Protein AF-A0A0F9GA98-F1 (afdb_monomer_lite)

pLDDT: mean 78.98, std 13.8, range [43.38, 93.31]

Secondary structure (DSSP, 8-state):
-----HHHHHHHHHHS-SEEEHHHHHHHTT--TT-HHHHHHHHHHHHTTSEEEEETTEEEE-PPPPPP----TT---PPPP----TT-------

Organism: NCBI:txid412755

Radius of gyration: 28.39 Å; chains: 1; bounding box: 69×46×65 Å

Structure (mmCIF, N/CA/C/O backbone):
data_AF-A0A0F9GA98-F1
#
_entry.id   AF-A0A0F9GA98-F1
#
loop_
_atom_site.group_PDB
_atom_site.id
_atom_site.type_symbol
_atom_site.label_atom_id
_atom_site.label_alt_id
_atom_site.label_comp_id
_atom_site.label_asym_id
_atom_site.label_entity_id
_atom_site.label_seq_id
_atom_site.pdbx_PDB_ins_code
_atom_site.Cartn_x
_atom_site.Cartn_y
_atom_site.Cartn_z
_atom_site.occupancy
_atom_site.B_iso_or_equiv
_atom_site.auth_seq_id
_atom_site.auth_comp_id
_atom_site.auth_asym_id
_atom_site.auth_atom_id
_atom_site.pdbx_PDB_model_num
ATOM 1 N N . MET A 1 1 ? -14.500 13.243 14.868 1.00 48.69 1 MET A N 1
ATOM 2 C CA . MET A 1 1 ? -13.326 12.370 14.654 1.00 48.69 1 MET A CA 1
ATOM 3 C C . MET A 1 1 ? -12.747 12.730 13.302 1.00 48.69 1 MET A C 1
ATOM 5 O O . MET A 1 1 ? -13.520 12.784 12.356 1.00 48.69 1 MET A O 1
ATOM 9 N N . ALA A 1 2 ? -11.463 13.082 13.221 1.00 56.03 2 ALA A N 1
ATOM 10 C CA . ALA A 1 2 ? -10.853 13.473 11.952 1.00 56.03 2 ALA A CA 1
ATOM 11 C C . ALA A 1 2 ? -10.908 12.296 10.967 1.00 56.03 2 ALA A C 1
ATOM 13 O O . ALA A 1 2 ? -10.539 11.172 11.310 1.00 56.03 2 ALA A O 1
ATOM 14 N N . GLU A 1 3 ? -11.431 12.540 9.770 1.00 70.75 3 GLU A N 1
ATOM 15 C CA . GLU A 1 3 ? -11.526 11.520 8.734 1.00 70.75 3 GLU A CA 1
ATOM 16 C C . GLU A 1 3 ? -10.123 11.169 8.235 1.00 70.75 3 GLU A C 1
ATOM 18 O O . GLU A 1 3 ? -9.354 12.034 7.820 1.00 70.75 3 GLU A O 1
ATOM 23 N N . LEU A 1 4 ? -9.785 9.881 8.277 1.00 80.81 4 LEU A N 1
ATOM 24 C CA . LEU A 1 4 ? -8.527 9.369 7.745 1.00 80.81 4 LEU A CA 1
ATOM 25 C C . LEU A 1 4 ? -8.491 9.609 6.231 1.00 80.81 4 LEU A C 1
ATOM 27 O O . LEU A 1 4 ? -9.214 8.948 5.478 1.00 80.81 4 LEU A O 1
ATOM 31 N N . THR A 1 5 ? -7.668 10.555 5.781 1.00 85.69 5 THR A N 1
ATOM 32 C CA . THR A 1 5 ? -7.577 10.881 4.355 1.00 85.69 5 THR A CA 1
ATOM 33 C C . THR A 1 5 ? -6.609 9.951 3.636 1.00 85.69 5 THR A C 1
ATOM 35 O O . THR A 1 5 ? -5.606 9.490 4.181 1.00 85.69 5 THR A O 1
ATOM 38 N N . ARG A 1 6 ? -6.883 9.693 2.355 1.00 85.44 6 ARG A N 1
ATOM 39 C CA . ARG A 1 6 ? -6.014 8.864 1.512 1.00 85.44 6 ARG A CA 1
ATOM 40 C C . ARG A 1 6 ? -4.586 9.420 1.414 1.00 85.44 6 ARG A C 1
ATOM 42 O O . ARG A 1 6 ? -3.643 8.639 1.415 1.00 85.44 6 ARG A O 1
ATOM 49 N N . ARG A 1 7 ? -4.432 10.748 1.337 1.00 87.50 7 ARG A N 1
ATOM 50 C CA . ARG A 1 7 ? -3.121 11.416 1.231 1.00 87.50 7 ARG A CA 1
ATOM 51 C C . ARG A 1 7 ? -2.241 11.134 2.441 1.00 87.50 7 ARG A C 1
ATOM 53 O O . ARG A 1 7 ? -1.099 10.739 2.273 1.00 87.50 7 ARG A O 1
ATOM 60 N N . GLN A 1 8 ? -2.819 11.226 3.632 1.00 89.62 8 GLN A N 1
ATOM 61 C CA . GLN A 1 8 ? -2.117 10.963 4.882 1.00 89.62 8 GLN A CA 1
ATOM 62 C C . GLN A 1 8 ? -1.584 9.522 4.957 1.00 89.62 8 GLN A C 1
ATOM 64 O O . GLN A 1 8 ? -0.464 9.287 5.395 1.00 89.62 8 GLN A O 1
ATOM 69 N N . ILE A 1 9 ? -2.353 8.551 4.453 1.00 88.25 9 ILE A N 1
ATOM 70 C CA . ILE A 1 9 ? -1.904 7.154 4.367 1.00 88.25 9 ILE A CA 1
ATOM 71 C C . ILE A 1 9 ? -0.752 7.008 3.372 1.00 88.25 9 ILE A C 1
ATOM 73 O O . ILE A 1 9 ? 0.166 6.239 3.630 1.00 88.25 9 ILE A O 1
ATOM 77 N N . GLU A 1 10 ? -0.782 7.720 2.244 1.00 87.94 10 GLU A N 1
ATOM 78 C CA . GLU A 1 10 ? 0.319 7.704 1.273 1.00 87.94 10 GLU A CA 1
ATOM 79 C C . GLU A 1 10 ? 1.600 8.336 1.854 1.00 87.94 10 GLU A C 1
ATOM 81 O O . GLU A 1 10 ? 2.666 7.746 1.700 1.00 87.94 10 GLU A O 1
ATOM 86 N N . GLU A 1 11 ? 1.500 9.435 2.608 1.00 90.44 11 GLU A N 1
ATOM 87 C CA . GLU A 1 11 ? 2.637 10.060 3.313 1.00 90.44 11 GLU A CA 1
ATOM 88 C C . GLU A 1 11 ? 3.253 9.124 4.364 1.00 90.44 11 GLU A C 1
ATOM 90 O O . GLU A 1 11 ? 4.466 8.919 4.407 1.00 90.44 11 GLU A O 1
ATOM 95 N N . TRP A 1 12 ? 2.421 8.488 5.192 1.00 90.00 12 TRP A N 1
ATOM 96 C CA . TRP A 1 12 ? 2.890 7.485 6.151 1.00 90.00 12 TRP A CA 1
ATOM 97 C C . TRP A 1 12 ? 3.495 6.274 5.467 1.00 90.00 12 TRP A C 1
ATOM 99 O O . TRP A 1 12 ? 4.502 5.732 5.924 1.00 90.00 12 TRP A O 1
ATOM 109 N N . LEU A 1 13 ? 2.902 5.860 4.347 1.00 88.25 13 LEU A N 1
ATOM 110 C CA . LEU A 1 13 ? 3.483 4.815 3.540 1.00 88.25 13 LEU A CA 1
ATOM 111 C C . LEU A 1 13 ? 4.859 5.230 3.072 1.00 88.25 13 LEU A C 1
ATOM 113 O O . LEU A 1 13 ? 5.715 4.388 3.189 1.00 88.25 13 LEU A O 1
ATOM 117 N N . GLU A 1 14 ? 5.146 6.445 2.614 1.00 86.12 14 GLU A N 1
ATOM 118 C CA . GLU A 1 14 ? 6.507 6.812 2.188 1.00 86.12 14 GLU A CA 1
ATOM 119 C C . GLU A 1 14 ? 7.569 6.595 3.277 1.00 86.12 14 GLU A C 1
ATOM 121 O O . GLU A 1 14 ? 8.638 6.057 2.973 1.00 86.12 14 GLU A O 1
ATOM 126 N N . LEU A 1 15 ? 7.233 6.880 4.538 1.00 87.56 15 LEU A N 1
ATOM 127 C CA . LEU A 1 15 ? 8.125 6.738 5.697 1.00 87.56 15 LEU A CA 1
ATOM 128 C C . LEU A 1 15 ? 8.365 5.286 6.147 1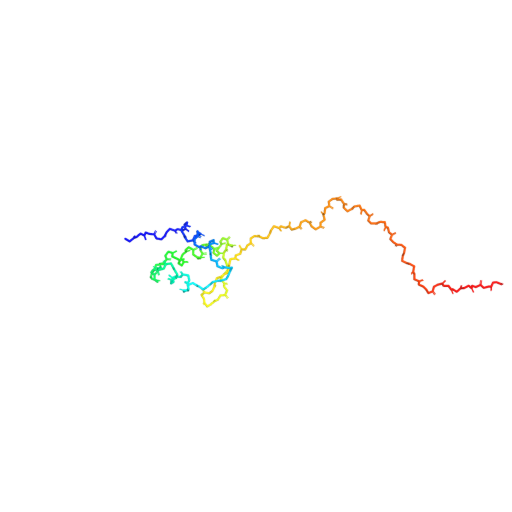.00 87.56 15 LEU A C 1
ATOM 130 O O . LEU A 1 15 ? 9.327 5.020 6.866 1.00 87.56 15 LEU A O 1
ATOM 134 N N . GLU A 1 16 ? 7.506 4.345 5.752 1.00 87.94 16 GLU A N 1
ATOM 135 C CA . GLU A 1 16 ? 7.576 2.970 6.258 1.00 87.94 16 GLU A CA 1
ATOM 136 C C . GLU A 1 16 ? 8.662 2.111 5.577 1.00 87.94 16 GLU A C 1
ATOM 138 O O . GLU A 1 16 ? 9.253 2.470 4.556 1.00 87.94 16 GLU A O 1
ATOM 143 N N . GLU A 1 17 ? 8.911 0.911 6.092 1.00 84.25 17 GLU A N 1
ATOM 144 C CA . GLU A 1 17 ? 9.796 -0.058 5.442 1.00 84.25 17 GLU A CA 1
ATOM 145 C C . GLU A 1 17 ? 9.214 -0.577 4.112 1.00 84.25 17 GLU A C 1
ATOM 147 O O . GLU A 1 17 ? 8.046 -0.361 3.766 1.00 84.25 17 GLU A O 1
ATOM 152 N N . THR A 1 18 ? 10.036 -1.263 3.309 1.00 86.81 18 THR A N 1
ATOM 153 C CA . THR A 1 18 ? 9.564 -1.874 2.054 1.00 86.81 18 THR A CA 1
ATOM 154 C C . THR A 1 18 ? 8.521 -2.958 2.284 1.00 86.81 18 THR A C 1
ATOM 156 O O . THR A 1 18 ? 7.669 -3.154 1.420 1.00 86.81 18 THR A O 1
ATOM 159 N N . GLU A 1 19 ? 8.574 -3.646 3.422 1.00 91.00 19 GLU A N 1
ATOM 160 C CA . GLU A 1 19 ? 7.621 -4.674 3.831 1.00 91.00 19 GLU A CA 1
ATOM 161 C C . GLU A 1 19 ? 7.135 -4.366 5.242 1.00 91.00 19 GLU A C 1
ATOM 163 O O . GLU A 1 19 ? 7.933 -4.082 6.125 1.00 91.00 19 GLU A O 1
ATOM 168 N N . PHE A 1 20 ? 5.825 -4.404 5.457 1.00 91.75 20 PHE A N 1
ATOM 169 C CA . PHE A 1 20 ? 5.240 -4.088 6.753 1.00 91.75 20 PHE A CA 1
ATOM 170 C C . PHE A 1 20 ? 3.933 -4.856 6.963 1.00 91.75 20 PHE A C 1
ATOM 172 O O . PHE A 1 20 ? 3.250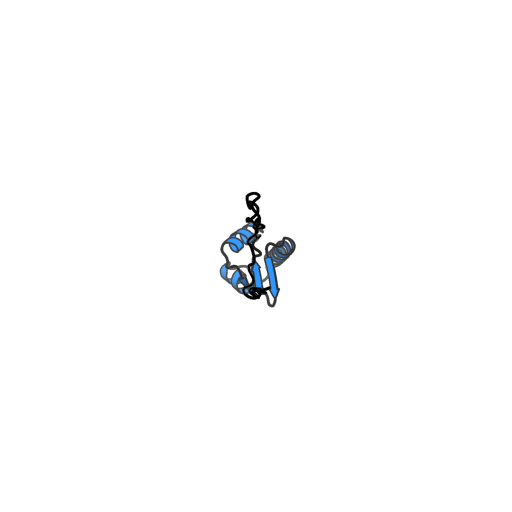 -5.266 6.017 1.00 91.75 20 PHE A O 1
ATOM 179 N N . ALA A 1 21 ? 3.577 -5.060 8.229 1.00 91.44 21 ALA A N 1
ATOM 180 C CA . ALA A 1 21 ? 2.308 -5.659 8.619 1.00 91.44 21 ALA A CA 1
ATOM 181 C C . ALA A 1 21 ? 1.267 -4.564 8.874 1.00 91.44 21 ALA A C 1
ATOM 183 O O . ALA A 1 21 ? 1.573 -3.554 9.511 1.00 91.44 21 ALA A O 1
ATOM 184 N N . ILE A 1 22 ? 0.026 -4.779 8.430 1.00 89.88 22 ILE A N 1
ATOM 185 C CA . ILE A 1 22 ? -1.065 -3.813 8.625 1.00 89.88 22 ILE A CA 1
ATOM 186 C C . ILE A 1 22 ? -1.345 -3.540 10.105 1.00 89.88 22 ILE A C 1
ATOM 188 O O . ILE A 1 22 ? -1.654 -2.409 10.461 1.00 89.88 22 ILE A O 1
ATOM 192 N N . ASP A 1 23 ? -1.166 -4.537 10.973 1.00 89.19 23 ASP A N 1
ATOM 193 C CA . ASP A 1 23 ? -1.376 -4.383 12.414 1.00 89.19 23 ASP A CA 1
ATOM 194 C C . ASP A 1 23 ? -0.303 -3.497 13.053 1.00 89.19 23 ASP A C 1
ATOM 196 O O . ASP A 1 23 ? -0.623 -2.633 13.867 1.00 89.19 23 ASP A O 1
ATOM 200 N N . LYS A 1 24 ? 0.964 -3.653 12.636 1.00 89.81 24 LYS A N 1
ATOM 201 C CA . LYS A 1 24 ? 2.064 -2.778 13.073 1.00 89.81 24 LYS A CA 1
ATOM 202 C C . LYS A 1 24 ? 1.853 -1.348 12.587 1.00 89.81 24 LYS A C 1
ATOM 204 O O . LYS A 1 24 ? 2.011 -0.418 13.367 1.00 89.81 24 LYS A O 1
ATOM 209 N N . PHE A 1 25 ? 1.445 -1.187 11.329 1.00 90.94 25 PHE A N 1
ATOM 210 C CA . PHE A 1 25 ? 1.118 0.118 10.757 1.00 90.94 25 PHE A CA 1
ATOM 211 C C . PHE A 1 25 ? -0.023 0.787 11.533 1.00 90.94 25 PHE A C 1
ATOM 213 O O . PHE A 1 25 ? 0.087 1.934 11.950 1.00 90.94 25 PHE A O 1
ATOM 220 N N . ARG A 1 26 ? -1.099 0.041 11.804 1.00 89.88 26 ARG A N 1
ATOM 221 C CA . ARG A 1 26 ? -2.248 0.522 12.572 1.00 89.88 26 ARG A CA 1
ATOM 222 C C . ARG A 1 26 ? -1.851 0.981 13.976 1.00 89.88 26 ARG A C 1
ATOM 224 O O . ARG A 1 26 ? -2.284 2.048 14.393 1.00 89.88 26 ARG A O 1
ATOM 231 N N . LEU A 1 27 ? -1.040 0.189 14.682 1.00 89.94 27 LEU A N 1
ATOM 232 C CA . LEU A 1 27 ? -0.551 0.517 16.025 1.00 89.94 27 LEU A CA 1
ATOM 233 C C . LEU A 1 27 ? 0.349 1.756 16.023 1.00 89.94 27 LEU A C 1
ATOM 235 O O . LEU A 1 27 ? 0.184 2.624 16.869 1.00 89.94 27 LEU A O 1
ATOM 239 N N . LYS A 1 28 ? 1.264 1.857 15.055 1.00 89.88 28 LYS A N 1
ATOM 240 C CA . LYS A 1 28 ? 2.221 2.965 14.944 1.00 89.88 28 LYS A CA 1
ATOM 241 C C . LYS A 1 28 ? 1.547 4.324 14.743 1.00 89.88 28 LYS A C 1
ATOM 243 O O . LYS A 1 28 ? 2.041 5.323 15.249 1.00 89.88 28 LYS A O 1
ATOM 248 N N . TYR A 1 29 ? 0.439 4.349 14.007 1.00 88.31 29 TYR A N 1
ATOM 249 C CA . TYR A 1 29 ? -0.306 5.569 13.685 1.00 88.31 29 TYR A CA 1
ATOM 250 C C . TYR A 1 29 ? -1.616 5.706 14.476 1.00 88.31 29 TYR A C 1
ATOM 252 O O . TYR A 1 29 ? -2.468 6.504 14.097 1.00 88.31 29 TYR A O 1
ATOM 260 N N . GLU A 1 30 ? -1.794 4.904 15.534 1.00 87.81 30 GLU A N 1
ATOM 261 C CA . GLU A 1 30 ? -2.968 4.924 16.423 1.00 87.81 30 GLU A CA 1
ATOM 262 C C . GLU A 1 30 ? -4.313 4.900 15.668 1.00 87.81 30 GLU A C 1
ATOM 264 O O . GLU A 1 30 ? -5.298 5.544 16.033 1.00 87.81 30 GLU A O 1
ATOM 269 N N . ILE A 1 31 ? -4.367 4.140 14.571 1.00 86.44 31 ILE A N 1
ATOM 270 C CA . ILE A 1 31 ? -5.544 4.088 13.703 1.00 86.44 31 ILE A CA 1
ATOM 271 C C . ILE A 1 31 ? -6.581 3.153 14.327 1.00 86.44 31 ILE A C 1
ATOM 273 O O . ILE A 1 31 ? -6.287 2.004 14.660 1.00 86.44 31 ILE A O 1
ATOM 277 N N . ASN A 1 32 ? -7.829 3.615 14.423 1.00 85.19 32 ASN A N 1
ATOM 278 C CA . ASN A 1 32 ? -8.924 2.789 14.926 1.00 85.19 32 ASN A CA 1
ATOM 279 C C . ASN A 1 32 ? -9.088 1.509 14.060 1.00 85.19 32 ASN A C 1
ATOM 281 O O . ASN A 1 32 ? -9.230 1.627 12.837 1.00 85.19 32 ASN A O 1
ATOM 285 N N . PRO A 1 33 ? -9.089 0.295 14.650 1.00 80.81 33 PRO A N 1
ATOM 286 C CA . PRO A 1 33 ? -9.305 -0.969 13.934 1.00 80.81 33 PRO A CA 1
ATOM 287 C C . PRO A 1 33 ? -10.613 -1.041 13.143 1.00 80.81 33 PRO A C 1
ATOM 289 O O . PRO A 1 33 ? -10.654 -1.710 12.113 1.00 80.81 33 PRO A O 1
ATOM 292 N N . GLU A 1 34 ? -11.658 -0.340 13.578 1.00 82.38 34 GLU A N 1
ATOM 293 C CA . GLU A 1 34 ? -12.956 -0.313 12.892 1.00 82.38 34 GLU A CA 1
ATOM 294 C C . G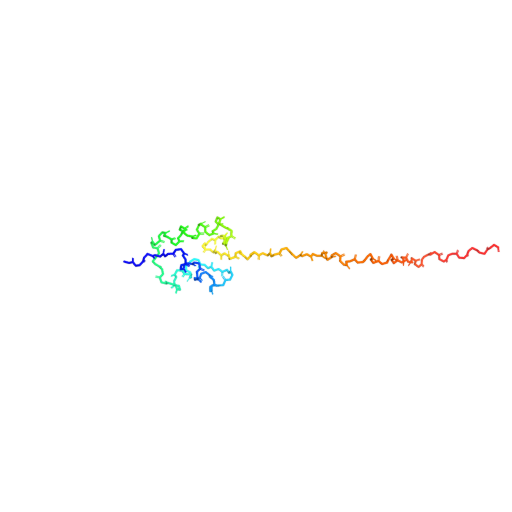LU A 1 34 ? -12.974 0.639 11.690 1.00 82.38 34 GLU A C 1
ATOM 296 O O . GLU A 1 34 ? -13.944 0.696 10.930 1.00 82.38 34 GLU A O 1
ATOM 301 N N . ASN A 1 35 ? -11.889 1.389 11.473 1.00 83.00 35 ASN A N 1
ATOM 302 C CA . ASN A 1 35 ? -11.816 2.348 10.389 1.00 83.00 35 ASN A CA 1
ATOM 303 C C . ASN A 1 35 ? -11.681 1.648 9.028 1.00 83.00 35 ASN A C 1
ATOM 305 O O . ASN A 1 35 ? -10.587 1.358 8.531 1.00 83.00 35 ASN A O 1
ATOM 309 N N . SER A 1 36 ? -12.825 1.430 8.379 1.00 82.12 36 SER A N 1
ATOM 310 C CA . SER A 1 36 ? -12.902 0.815 7.052 1.00 82.12 36 SER A CA 1
ATOM 311 C C . SER A 1 36 ? -12.156 1.598 5.959 1.00 82.12 36 SER A C 1
ATOM 313 O O . SER A 1 36 ? -11.766 1.001 4.950 1.00 82.12 36 SER A O 1
ATOM 315 N N . ASN A 1 37 ? -11.887 2.898 6.151 1.00 86.94 37 ASN A N 1
ATOM 316 C CA . ASN A 1 37 ? -11.160 3.705 5.166 1.00 86.94 37 ASN A CA 1
ATOM 317 C C . ASN A 1 37 ? -9.708 3.247 4.998 1.00 86.94 37 ASN A C 1
ATOM 319 O O . ASN A 1 37 ? -9.207 3.263 3.873 1.00 86.94 37 ASN A O 1
ATOM 323 N N . LEU A 1 38 ? -9.050 2.763 6.058 1.00 87.31 38 LEU A N 1
ATOM 324 C CA . LEU A 1 38 ? -7.704 2.187 5.954 1.00 87.31 38 LEU A CA 1
ATOM 325 C C . LEU A 1 38 ? -7.707 0.991 4.993 1.00 87.31 38 LEU A C 1
ATOM 327 O O . LEU A 1 38 ? -6.951 0.934 4.028 1.00 87.31 38 LEU A O 1
ATOM 331 N N . TYR A 1 39 ? -8.617 0.044 5.205 1.00 88.00 39 TYR A N 1
ATOM 332 C CA . TYR A 1 39 ? -8.694 -1.155 4.373 1.00 88.00 39 TYR A CA 1
ATOM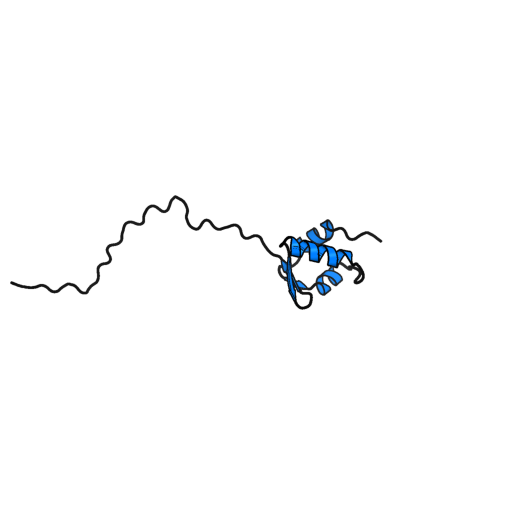 333 C C . TYR A 1 39 ? -9.112 -0.831 2.929 1.00 88.00 39 TYR A C 1
ATOM 335 O O . TYR A 1 39 ? -8.581 -1.413 1.980 1.00 88.00 39 TYR A O 1
ATOM 343 N N . ARG A 1 40 ? -10.022 0.135 2.735 1.00 89.94 40 ARG A N 1
ATOM 344 C CA . ARG A 1 40 ? -10.431 0.615 1.401 1.00 89.94 40 ARG A CA 1
ATOM 345 C C . ARG A 1 40 ? -9.275 1.259 0.640 1.00 89.94 40 ARG A C 1
ATOM 347 O O . ARG A 1 40 ? -9.062 0.936 -0.529 1.00 89.94 40 ARG A O 1
ATOM 354 N N . THR A 1 41 ? -8.514 2.132 1.292 1.00 90.31 41 THR A N 1
ATOM 355 C CA . THR A 1 41 ? -7.361 2.806 0.676 1.00 90.31 41 THR A CA 1
ATOM 356 C C . THR A 1 41 ? -6.246 1.817 0.357 1.00 90.31 41 THR A C 1
ATOM 358 O O . THR A 1 41 ? -5.755 1.822 -0.768 1.00 90.31 41 THR A O 1
ATOM 361 N N . PHE A 1 42 ? -5.930 0.877 1.251 1.00 90.25 42 PHE A N 1
ATOM 362 C CA . PHE A 1 42 ? -4.968 -0.197 0.977 1.00 90.25 42 PHE A CA 1
ATOM 363 C C . PHE A 1 42 ? -5.371 -1.059 -0.224 1.00 90.25 42 PHE A C 1
ATOM 365 O O . PHE A 1 42 ? -4.537 -1.358 -1.082 1.00 90.25 42 PHE A O 1
ATOM 372 N N . ASN A 1 43 ? -6.653 -1.415 -0.335 1.00 90.94 43 ASN A N 1
ATOM 373 C CA . ASN A 1 43 ? -7.164 -2.131 -1.503 1.00 90.94 43 ASN A CA 1
ATOM 374 C C . ASN A 1 43 ? -7.024 -1.302 -2.791 1.00 90.94 43 ASN A C 1
ATOM 376 O O . ASN A 1 43 ? -6.645 -1.851 -3.826 1.00 90.94 43 ASN A O 1
ATOM 380 N N . SER A 1 44 ? -7.279 0.010 -2.736 1.00 92.12 44 SER A N 1
ATOM 381 C CA . SER A 1 44 ? -7.053 0.918 -3.873 1.00 92.12 44 SER A CA 1
ATOM 382 C C . SER A 1 44 ? -5.578 0.966 -4.275 1.00 92.12 44 SER A C 1
ATOM 384 O O . SER A 1 44 ? -5.251 0.808 -5.447 1.00 92.12 44 SER A O 1
ATOM 386 N N . LEU A 1 45 ? -4.671 1.098 -3.307 1.00 90.75 45 LEU A N 1
ATOM 387 C CA . LEU A 1 45 ? -3.224 1.136 -3.539 1.00 90.75 45 LEU A CA 1
ATOM 388 C C . LEU A 1 45 ? -2.682 -0.186 -4.100 1.00 90.75 45 LEU A C 1
ATOM 390 O O . LEU A 1 45 ? -1.736 -0.186 -4.893 1.00 90.75 45 LEU A O 1
ATOM 394 N N . CYS A 1 46 ? -3.298 -1.312 -3.732 1.00 91.19 46 CYS A N 1
ATOM 395 C CA . CYS A 1 46 ? -3.000 -2.607 -4.339 1.00 91.19 46 CYS A CA 1
ATOM 396 C C . CYS A 1 46 ? -3.445 -2.666 -5.807 1.00 91.19 46 CYS A C 1
ATOM 398 O O . CYS A 1 46 ? -2.691 -3.145 -6.654 1.00 91.19 46 CYS A O 1
ATOM 400 N N . LYS A 1 47 ? -4.635 -2.140 -6.136 1.00 90.81 47 LYS A N 1
ATOM 401 C CA . LYS A 1 47 ? -5.113 -2.040 -7.529 1.00 90.81 47 LYS A CA 1
ATOM 402 C C . LYS A 1 47 ? -4.210 -1.146 -8.380 1.00 90.81 47 LYS A C 1
ATOM 404 O O . LYS A 1 47 ? -3.913 -1.484 -9.520 1.00 90.81 47 LYS A O 1
ATOM 409 N N . GLU A 1 48 ? -3.716 -0.055 -7.804 1.00 90.38 48 GLU A N 1
ATOM 410 C CA . GLU A 1 48 ? -2.780 0.875 -8.450 1.00 90.38 48 GLU A CA 1
ATOM 411 C C . GLU A 1 48 ? -1.346 0.337 -8.568 1.00 90.38 48 GLU A C 1
ATOM 413 O O . GLU A 1 48 ? -0.471 1.029 -9.085 1.00 90.38 48 GLU A O 1
ATOM 418 N N . ARG A 1 49 ? -1.082 -0.891 -8.100 1.00 88.31 49 ARG A N 1
ATOM 419 C CA . ARG A 1 49 ? 0.254 -1.507 -8.085 1.00 88.31 49 ARG A CA 1
ATOM 420 C C . ARG A 1 49 ? 1.301 -0.661 -7.347 1.00 88.31 49 ARG A C 1
ATOM 422 O O . ARG A 1 49 ? 2.481 -0.742 -7.670 1.00 88.31 49 ARG A O 1
ATOM 429 N N . LYS A 1 50 ? 0.883 0.119 -6.344 1.00 88.44 50 LYS A N 1
ATOM 430 C CA . LYS A 1 50 ? 1.783 0.773 -5.376 1.00 88.44 50 LYS A CA 1
ATOM 431 C C . LYS A 1 50 ? 2.116 -0.168 -4.214 1.00 88.44 50 LYS A C 1
ATOM 433 O O . LYS A 1 50 ? 3.230 -0.153 -3.695 1.00 88.44 50 LYS A O 1
ATOM 438 N N . LEU A 1 51 ? 1.164 -1.022 -3.836 1.00 91.69 51 LEU A N 1
ATOM 439 C CA . LEU A 1 51 ? 1.323 -2.048 -2.807 1.00 91.69 51 LEU A CA 1
ATOM 440 C C . LEU A 1 51 ? 1.050 -3.444 -3.375 1.00 91.69 51 LEU A C 1
ATOM 442 O O . LEU A 1 51 ? 0.235 -3.625 -4.276 1.00 91.69 51 LEU A O 1
ATOM 446 N N . ARG A 1 52 ? 1.709 -4.453 -2.811 1.00 91.44 52 ARG A N 1
ATOM 447 C CA . ARG A 1 52 ? 1.446 -5.872 -3.047 1.00 91.44 52 ARG A CA 1
ATOM 448 C C . ARG A 1 52 ? 1.050 -6.527 -1.735 1.00 91.44 52 ARG A C 1
ATOM 450 O O . ARG A 1 52 ? 1.792 -6.447 -0.760 1.00 91.44 52 ARG A O 1
ATOM 457 N N . ARG A 1 53 ? -0.090 -7.214 -1.716 1.00 92.12 53 ARG A N 1
ATOM 458 C CA . ARG A 1 53 ? -0.493 -8.047 -0.579 1.00 92.12 53 ARG A CA 1
ATOM 459 C C . ARG A 1 53 ? 0.293 -9.358 -0.617 1.00 92.12 53 ARG A C 1
ATOM 461 O O . ARG A 1 53 ? 0.230 -10.074 -1.613 1.00 92.12 53 ARG A O 1
ATOM 468 N N . MET A 1 54 ? 1.030 -9.652 0.451 1.00 88.50 54 MET A N 1
ATOM 469 C CA . MET A 1 54 ? 1.870 -10.854 0.564 1.00 88.50 54 MET A CA 1
ATOM 470 C C . MET A 1 54 ? 1.130 -12.018 1.245 1.00 88.50 54 MET A C 1
ATOM 472 O O . MET A 1 54 ? 1.405 -13.176 0.955 1.00 88.50 54 MET A O 1
ATOM 476 N N . GLY A 1 55 ? 0.152 -11.720 2.109 1.00 86.25 55 GLY A N 1
ATOM 477 C CA . GLY A 1 55 ? -0.614 -12.710 2.883 1.00 86.25 55 GLY A CA 1
ATOM 478 C C . GLY A 1 55 ? -0.573 -12.409 4.383 1.00 86.25 55 GLY A C 1
ATOM 479 O O . GLY A 1 55 ? 0.254 -11.621 4.822 1.00 86.25 55 GLY A O 1
ATOM 480 N N . ARG A 1 56 ? -1.494 -12.975 5.179 1.00 86.56 56 ARG A N 1
ATOM 481 C CA . ARG A 1 56 ? -1.545 -12.799 6.654 1.00 86.56 56 ARG A CA 1
ATOM 482 C C . ARG A 1 56 ? -1.468 -11.335 7.145 1.00 86.56 56 ARG A C 1
ATOM 484 O O . ARG A 1 56 ? -0.875 -11.060 8.176 1.00 86.56 56 ARG A O 1
ATOM 491 N N . GLY A 1 57 ? -2.015 -10.388 6.378 1.00 87.06 57 GLY A N 1
ATOM 492 C CA . GLY A 1 57 ? -1.974 -8.956 6.721 1.00 87.06 57 GLY A CA 1
ATOM 493 C C . GLY A 1 57 ? -0.669 -8.228 6.367 1.00 87.06 57 GLY A C 1
ATOM 494 O O . GLY A 1 57 ? -0.523 -7.058 6.711 1.00 87.06 57 GLY A O 1
ATOM 495 N N . TRP A 1 58 ? 0.254 -8.875 5.653 1.00 91.25 58 TRP A N 1
ATOM 496 C CA . TRP A 1 58 ? 1.498 -8.265 5.185 1.00 91.25 58 TRP A CA 1
ATOM 497 C C . TRP A 1 58 ? 1.341 -7.589 3.827 1.00 91.25 58 TRP A C 1
ATOM 499 O O . TRP A 1 58 ? 0.709 -8.125 2.904 1.00 91.25 58 TRP A O 1
ATOM 509 N N . TYR A 1 59 ? 1.981 -6.430 3.707 1.00 93.31 59 TYR A N 1
ATOM 510 C CA . TYR A 1 59 ? 2.037 -5.615 2.505 1.00 93.31 59 TYR A CA 1
ATOM 511 C C . TYR A 1 59 ? 3.483 -5.280 2.159 1.00 93.31 59 TYR A C 1
ATOM 513 O O . TYR A 1 59 ? 4.334 -5.107 3.029 1.00 93.31 59 TYR A O 1
ATOM 521 N N . ARG A 1 60 ? 3.748 -5.179 0.859 1.00 91.56 60 ARG A N 1
ATOM 522 C CA . ARG A 1 60 ? 5.038 -4.781 0.305 1.00 91.56 60 ARG A CA 1
ATOM 523 C C . ARG A 1 60 ? 4.862 -3.606 -0.638 1.00 91.56 60 ARG A C 1
ATOM 525 O O . ARG A 1 60 ? 3.981 -3.635 -1.495 1.00 91.56 60 ARG A O 1
ATOM 532 N N . LYS A 1 61 ? 5.724 -2.601 -0.536 1.00 91.06 61 LYS A N 1
ATOM 533 C CA . LYS A 1 61 ? 5.783 -1.495 -1.493 1.00 91.06 61 LYS A CA 1
ATOM 534 C C . LYS A 1 61 ? 6.366 -1.962 -2.816 1.00 91.06 61 LYS A C 1
ATOM 536 O O . LYS A 1 61 ? 7.439 -2.565 -2.866 1.00 91.06 61 LYS A O 1
ATOM 541 N N . ILE A 1 62 ? 5.664 -1.653 -3.896 1.00 88.19 62 ILE A N 1
ATOM 542 C CA . ILE A 1 62 ? 6.149 -1.870 -5.251 1.00 88.19 62 ILE A CA 1
ATOM 543 C C . ILE A 1 62 ? 6.890 -0.59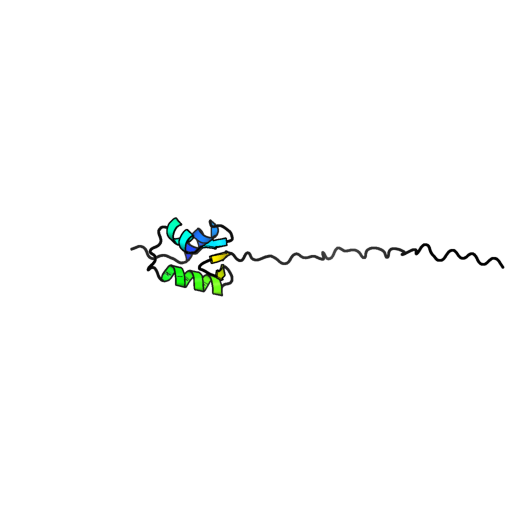9 -5.661 1.00 88.19 62 ILE A C 1
ATOM 545 O O . ILE A 1 62 ? 6.283 0.451 -5.861 1.00 88.19 62 ILE A O 1
ATOM 549 N N . ARG A 1 63 ? 8.216 -0.688 -5.784 1.00 82.56 63 ARG A N 1
ATOM 550 C CA . ARG A 1 63 ? 9.012 0.367 -6.417 1.00 82.56 63 ARG A CA 1
ATOM 551 C C . ARG A 1 63 ? 8.937 0.178 -7.927 1.00 82.56 63 ARG A C 1
ATOM 553 O O . ARG A 1 63 ? 9.157 -0.932 -8.414 1.00 82.56 63 ARG A O 1
ATOM 560 N N . LYS A 1 64 ? 8.621 1.244 -8.665 1.00 76.88 64 LYS A N 1
ATOM 561 C CA . LYS A 1 64 ? 8.813 1.238 -10.117 1.00 76.88 64 LYS A CA 1
ATOM 562 C C . LYS A 1 64 ? 10.310 1.104 -10.376 1.00 76.88 64 LYS A C 1
ATOM 564 O O . LYS A 1 64 ? 11.097 1.869 -9.830 1.00 76.88 64 LYS A O 1
ATOM 569 N N . VAL A 1 65 ? 10.683 0.092 -11.148 1.00 75.81 65 VAL A N 1
ATOM 570 C CA . VAL A 1 65 ? 12.043 -0.058 -11.658 1.00 75.81 65 VAL A CA 1
ATOM 571 C C . VAL A 1 65 ? 12.029 0.535 -13.053 1.00 75.81 65 VAL A C 1
ATOM 573 O O . VAL A 1 65 ? 11.273 0.063 -13.906 1.00 75.81 65 VAL A O 1
ATOM 576 N N . ASP A 1 66 ? 12.821 1.579 -13.268 1.00 76.50 66 ASP A N 1
ATOM 577 C CA . ASP A 1 66 ? 13.006 2.112 -14.609 1.00 76.50 66 ASP A CA 1
ATOM 578 C C . ASP A 1 66 ? 13.760 1.084 -15.461 1.00 76.50 66 ASP A C 1
ATOM 580 O O . ASP A 1 66 ? 14.698 0.440 -14.975 1.00 76.50 66 ASP A O 1
ATOM 584 N N . PRO A 1 67 ? 13.359 0.881 -16.726 1.00 74.12 67 PRO A N 1
ATOM 585 C CA . PRO A 1 67 ? 14.059 -0.037 -17.605 1.00 74.12 67 PRO A CA 1
ATOM 586 C C . PRO A 1 67 ? 15.498 0.447 -17.801 1.00 74.12 67 PRO A C 1
ATOM 588 O O . PRO A 1 67 ? 15.747 1.510 -18.372 1.00 74.12 67 PRO A O 1
ATOM 591 N N . VAL A 1 68 ? 16.456 -0.358 -17.345 1.00 73.62 68 VAL A N 1
ATOM 592 C CA . VAL A 1 68 ? 17.875 -0.119 -17.609 1.00 73.62 68 VAL A CA 1
ATOM 593 C C . VAL A 1 68 ? 18.101 -0.301 -19.107 1.00 73.62 68 VAL A C 1
ATOM 595 O O . VAL A 1 68 ? 17.883 -1.384 -19.653 1.00 73.62 68 VAL A O 1
ATOM 598 N N . LYS A 1 69 ? 18.540 0.754 -19.797 1.00 70.31 69 LYS A N 1
ATOM 599 C CA . LYS A 1 69 ? 19.008 0.638 -21.182 1.00 70.31 69 LYS A CA 1
ATOM 600 C C . LYS A 1 69 ? 20.329 -0.135 -21.178 1.00 70.31 69 LYS A C 1
ATOM 602 O O . LYS A 1 69 ? 21.381 0.425 -20.914 1.00 70.31 69 LYS A O 1
ATOM 607 N N . VAL A 1 70 ? 20.269 -1.439 -21.449 1.00 62.84 70 VAL A N 1
ATOM 608 C CA . VAL A 1 70 ? 21.449 -2.334 -21.469 1.00 62.84 70 VAL A CA 1
ATOM 609 C C . VAL A 1 70 ? 22.338 -2.098 -22.703 1.00 62.84 70 VAL A C 1
ATOM 611 O O . VAL A 1 70 ? 23.519 -2.456 -22.722 1.00 62.84 70 VAL A O 1
ATOM 614 N N . PHE A 1 71 ? 21.783 -1.461 -23.733 1.00 62.91 71 PHE A N 1
ATOM 615 C CA . PHE A 1 71 ? 22.476 -1.138 -24.972 1.00 62.91 71 PHE A CA 1
ATOM 616 C C . PHE A 1 71 ? 22.404 0.366 -25.211 1.00 62.91 71 PHE A C 1
ATOM 618 O O . PHE A 1 71 ? 21.401 0.881 -25.707 1.00 62.91 71 PHE A O 1
ATOM 625 N N . ASP A 1 72 ? 23.474 1.073 -24.863 1.00 55.28 72 ASP A N 1
ATOM 626 C CA . ASP A 1 72 ? 23.718 2.376 -25.464 1.00 55.28 72 ASP A CA 1
ATOM 627 C C . ASP A 1 72 ? 23.975 2.198 -26.962 1.00 55.28 72 ASP A C 1
ATOM 629 O O . ASP A 1 72 ? 24.618 1.235 -27.394 1.00 55.28 72 ASP A O 1
ATOM 633 N N . LYS A 1 73 ? 23.509 3.163 -27.762 1.00 58.25 73 LYS A N 1
ATOM 634 C CA . LYS A 1 73 ? 23.764 3.242 -29.214 1.00 58.25 73 LYS A CA 1
ATOM 635 C C . LYS A 1 73 ? 25.265 3.280 -29.564 1.00 58.25 73 LYS A C 1
ATOM 637 O O . LYS A 1 73 ? 25.607 3.174 -30.734 1.00 58.25 73 LYS A O 1
ATOM 642 N N . GLY A 1 74 ? 26.135 3.435 -28.563 1.00 56.16 74 GLY A N 1
ATOM 643 C CA . GLY A 1 74 ? 27.590 3.498 -28.676 1.00 56.16 74 GLY A CA 1
ATOM 644 C C . GLY A 1 74 ? 28.328 2.170 -28.495 1.00 56.16 74 GLY A C 1
ATOM 645 O O . GLY A 1 74 ? 29.545 2.197 -28.348 1.00 56.16 74 GLY A O 1
ATOM 646 N N . ARG A 1 75 ? 27.663 1.000 -28.503 1.00 54.22 75 ARG A N 1
ATOM 647 C CA . ARG A 1 75 ? 28.399 -0.258 -28.730 1.00 54.22 75 ARG A CA 1
ATOM 648 C C . ARG A 1 75 ? 28.838 -0.311 -30.189 1.00 54.22 75 ARG A C 1
ATOM 650 O O . ARG A 1 75 ? 28.206 -0.956 -31.024 1.00 54.22 75 ARG A O 1
ATOM 657 N N . GLU A 1 76 ? 29.937 0.383 -30.465 1.00 60.28 76 GLU A N 1
ATOM 658 C CA . GLU A 1 76 ? 30.818 0.079 -31.580 1.00 60.28 76 GLU A CA 1
ATOM 659 C C . GLU A 1 76 ? 30.974 -1.436 -31.640 1.00 60.28 76 GLU A C 1
ATOM 661 O O . GLU A 1 76 ? 31.197 -2.103 -30.621 1.00 60.28 76 GLU A O 1
ATOM 666 N N . ARG A 1 77 ? 30.745 -1.984 -32.834 1.00 63.12 77 ARG A N 1
ATOM 667 C CA . ARG A 1 77 ? 30.965 -3.392 -33.142 1.00 63.12 77 ARG A CA 1
ATOM 668 C C . ARG A 1 77 ? 32.309 -3.775 -32.533 1.00 63.12 77 ARG A C 1
ATOM 670 O O . ARG A 1 77 ? 33.338 -3.310 -33.017 1.00 63.12 77 ARG A O 1
ATOM 677 N N . ARG A 1 78 ? 32.306 -4.581 -31.462 1.00 62.44 78 ARG A N 1
ATOM 678 C CA . ARG A 1 78 ? 33.548 -5.193 -30.984 1.00 62.44 78 ARG A CA 1
ATOM 679 C C . ARG A 1 78 ? 34.164 -5.847 -32.210 1.00 62.44 78 ARG A C 1
ATOM 681 O O . ARG A 1 78 ? 33.458 -6.591 -32.897 1.00 62.44 78 ARG A O 1
ATOM 688 N N . GLN A 1 79 ? 35.407 -5.490 -32.526 1.00 66.12 79 GLN A N 1
ATOM 689 C CA . GLN A 1 79 ? 36.092 -6.109 -33.651 1.00 66.12 79 GLN A CA 1
ATOM 690 C C . GLN A 1 79 ? 36.010 -7.629 -33.459 1.00 66.12 79 GLN A C 1
ATOM 692 O O . GLN A 1 79 ? 36.124 -8.092 -32.316 1.00 66.12 79 GLN A O 1
ATOM 697 N N . PRO A 1 80 ? 35.708 -8.395 -34.520 1.00 72.31 80 PRO A N 1
ATOM 698 C CA . PRO A 1 80 ? 35.684 -9.843 -34.415 1.00 72.31 80 PRO A CA 1
ATOM 699 C C . PRO A 1 80 ? 37.032 -10.295 -33.851 1.00 72.31 80 PRO A C 1
ATOM 701 O O . PRO A 1 80 ? 38.079 -9.921 -34.369 1.00 72.31 80 PRO A O 1
ATOM 704 N N . PHE A 1 81 ? 37.001 -11.027 -32.740 1.00 73.25 81 PHE A N 1
ATOM 705 C CA . PHE A 1 81 ? 38.205 -11.659 -32.221 1.00 73.25 81 PHE A CA 1
ATOM 706 C C . PHE A 1 81 ? 38.468 -12.912 -33.054 1.00 73.25 81 PHE A C 1
ATOM 708 O O . PHE A 1 81 ? 37.540 -13.660 -33.371 1.00 73.25 81 PHE A O 1
ATOM 715 N N . GLU A 1 82 ? 39.725 -13.145 -33.412 1.00 66.12 82 GLU A N 1
ATOM 716 C CA . GLU A 1 82 ? 40.125 -14.401 -34.032 1.00 66.12 82 GLU A CA 1
ATOM 717 C C . GLU A 1 82 ? 40.165 -15.484 -32.951 1.00 66.12 82 GLU A C 1
ATOM 719 O O . GLU A 1 82 ? 40.941 -15.425 -31.996 1.00 66.12 82 GLU A O 1
ATOM 724 N N . LEU A 1 83 ? 39.270 -16.463 -33.070 1.00 69.88 83 LEU A N 1
ATOM 725 C CA . LEU A 1 83 ? 39.239 -17.631 -32.200 1.00 69.88 83 LEU A CA 1
ATOM 726 C C . LEU A 1 83 ? 40.257 -18.647 -32.730 1.00 69.88 83 LEU A C 1
ATOM 728 O O . LEU A 1 83 ? 39.921 -19.520 -33.526 1.00 69.88 83 LEU A O 1
ATOM 732 N N . VAL A 1 84 ? 41.517 -18.504 -32.321 1.00 63.72 84 VAL A N 1
ATOM 733 C CA . VAL A 1 84 ? 42.575 -19.454 -32.682 1.00 63.72 84 VAL A CA 1
ATOM 734 C C . VAL A 1 84 ? 42.461 -20.682 -31.781 1.00 63.72 84 VAL A C 1
ATOM 736 O O . VAL A 1 84 ? 42.721 -20.616 -30.579 1.00 63.72 84 VAL A O 1
ATOM 739 N N . PHE A 1 85 ? 42.056 -21.816 -32.354 1.00 64.06 85 PHE A N 1
ATOM 740 C CA . PHE A 1 85 ? 42.076 -23.100 -31.658 1.00 64.06 85 PHE A CA 1
ATOM 741 C C . PHE A 1 85 ? 43.487 -23.711 -31.741 1.00 64.06 85 PHE A C 1
ATOM 743 O O . PHE A 1 85 ? 43.975 -23.923 -32.848 1.00 64.06 85 PHE A O 1
ATOM 750 N N . PRO A 1 86 ? 44.139 -24.072 -30.617 1.00 64.81 86 PRO A N 1
ATOM 751 C CA . PRO A 1 86 ? 45.520 -24.585 -30.605 1.00 64.81 86 PRO A CA 1
ATOM 752 C C . PRO A 1 86 ? 45.734 -25.986 -31.219 1.00 64.81 86 PRO A C 1
ATOM 754 O O . PRO A 1 86 ? 46.68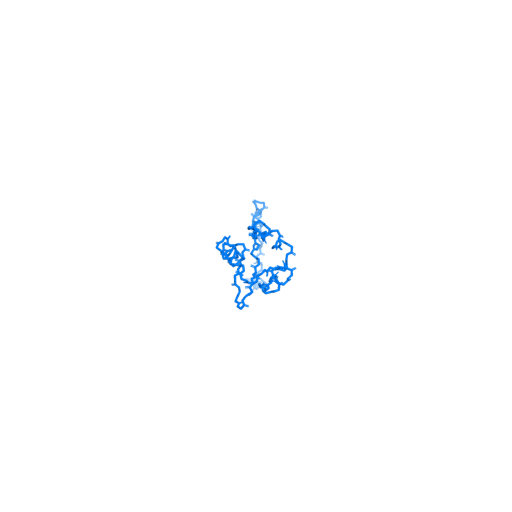7 -26.667 -30.852 1.00 64.81 86 PRO A O 1
ATOM 757 N N . ARG A 1 87 ? 44.830 -26.492 -32.070 1.00 58.81 87 ARG A N 1
ATOM 758 C CA . ARG A 1 87 ? 44.806 -27.909 -32.489 1.00 58.81 87 ARG A CA 1
ATOM 759 C C . ARG A 1 87 ? 45.182 -28.193 -33.944 1.00 58.81 87 ARG A C 1
ATOM 761 O O . ARG A 1 87 ? 45.338 -29.368 -34.266 1.00 58.81 87 ARG A O 1
ATOM 768 N N . ASP A 1 88 ? 45.395 -27.170 -34.769 1.00 57.69 88 ASP A N 1
ATOM 769 C CA . ASP A 1 88 ? 45.627 -27.341 -36.213 1.00 57.69 88 ASP A CA 1
ATOM 770 C C . ASP A 1 88 ? 47.079 -27.095 -36.666 1.00 57.69 88 ASP A C 1
ATOM 772 O O . ASP A 1 88 ? 47.340 -26.854 -37.841 1.00 57.69 88 ASP A O 1
ATOM 776 N N . GLU A 1 89 ? 48.068 -27.245 -35.782 1.00 58.59 89 GLU A N 1
ATOM 777 C CA . GLU A 1 89 ? 49.469 -27.396 -36.205 1.00 58.59 89 GLU A CA 1
ATOM 778 C C . GLU A 1 89 ? 49.779 -28.868 -36.536 1.00 58.59 89 GLU A C 1
ATOM 780 O O . GLU A 1 89 ? 50.505 -29.562 -35.825 1.00 58.59 89 GLU A O 1
ATOM 785 N N . LYS A 1 90 ? 49.231 -29.379 -37.644 1.00 53.09 90 LYS A N 1
ATOM 786 C CA . LYS A 1 90 ? 49.808 -30.550 -38.326 1.00 53.09 90 LYS A CA 1
ATOM 787 C C . LYS A 1 90 ? 50.556 -30.075 -39.562 1.00 53.09 90 LYS A C 1
ATOM 789 O O . LYS A 1 90 ? 49.991 -29.950 -40.643 1.00 53.09 90 LYS A O 1
ATOM 794 N N . VAL A 1 91 ? 51.851 -29.830 -39.382 1.00 54.69 91 VAL A N 1
ATOM 795 C CA . VAL A 1 91 ? 52.807 -29.628 -40.475 1.00 54.69 91 VAL A CA 1
ATOM 796 C C . VAL A 1 91 ? 52.861 -30.912 -41.308 1.00 54.69 91 VAL A C 1
ATOM 798 O O . VAL A 1 91 ? 53.448 -31.908 -40.887 1.00 54.69 91 VAL A O 1
ATOM 801 N N . ILE A 1 92 ? 52.243 -30.902 -42.488 1.00 50.72 92 ILE A N 1
ATOM 802 C CA . ILE A 1 92 ? 52.477 -31.920 -43.516 1.00 50.72 92 ILE A CA 1
ATOM 803 C C . ILE A 1 92 ? 53.773 -31.517 -44.224 1.00 50.72 92 ILE A C 1
ATOM 805 O O . ILE A 1 92 ? 53.803 -30.525 -44.950 1.00 50.72 92 ILE A O 1
ATOM 809 N N . LYS A 1 93 ? 54.859 -32.256 -43.977 1.00 43.38 93 LYS A N 1
ATOM 810 C CA . LYS A 1 93 ? 56.057 -32.200 -44.822 1.00 43.38 93 LYS A CA 1
ATOM 811 C C . LYS A 1 93 ? 55.778 -33.033 -46.074 1.00 43.38 93 LYS A C 1
ATOM 813 O O . LYS A 1 93 ? 55.479 -34.219 -45.940 1.00 43.38 93 LYS A O 1
ATOM 818 N N . LEU A 1 94 ? 55.815 -32.382 -47.238 1.00 45.22 94 LEU A N 1
ATOM 819 C CA . LEU A 1 94 ? 55.961 -33.040 -48.540 1.00 45.22 94 LEU A CA 1
ATOM 820 C C . LEU A 1 94 ? 57.359 -33.654 -48.657 1.00 45.22 94 LEU A C 1
ATOM 822 O O . LEU A 1 94 ? 58.307 -33.033 -48.116 1.00 45.22 94 LEU A O 1
#

Sequence (94 aa):
MAELTRRQIEEWLELEETEFAIDKFRLKYEINPENSNLYRTFNSLCKERKLRRMGRGWYRKIRKVDPVKVFDKGRERRQPFELVFPRDEKVIKL

Foldseek 3Di:
DDQDDLVVVVVLVVVDDQKDAPVVSCVVVVNDPPRVVSVVSVVVCVVVQQWDDPDPRMIGGDDDDDDDPPDDPPPDPPPDDDPDDPPPPPDDDD